Protein AF-A0A5M9NU59-F1 (afdb_monomer_lite)

Foldseek 3Di:
DDDFQWWAFLPFRAIDGDDVCQQVQVDHDPVRTGTHRDPLRSQLVVCVVVVAFQCVRSVHPGGHPPQDNRGRDD

Structure (mmCIF, N/CA/C/O backbone):
data_AF-A0A5M9NU59-F1
#
_entry.id   AF-A0A5M9NU59-F1
#
loop_
_atom_site.group_PDB
_atom_site.id
_atom_site.type_symbol
_atom_site.label_atom_id
_atom_site.label_alt_id
_atom_site.label_comp_id
_atom_site.label_asym_id
_atom_site.label_entity_id
_atom_site.label_seq_id
_atom_site.pdbx_PDB_ins_code
_atom_site.Cartn_x
_atom_site.Cartn_y
_atom_site.Cartn_z
_atom_site.occupancy
_atom_site.B_iso_or_equiv
_atom_site.auth_seq_id
_atom_site.auth_comp_id
_atom_site.auth_asym_id
_atom_site.auth_atom_id
_atom_site.pdbx_PDB_model_num
ATOM 1 N N . MET A 1 1 ? 1.986 -18.231 -7.531 1.00 55.72 1 MET A N 1
ATOM 2 C CA . MET A 1 1 ? 1.589 -16.861 -7.159 1.00 55.72 1 MET A CA 1
ATOM 3 C C . MET A 1 1 ? 1.817 -15.987 -8.373 1.00 55.72 1 MET A C 1
ATOM 5 O O . MET A 1 1 ? 2.832 -16.176 -9.027 1.00 55.72 1 MET A O 1
ATOM 9 N N . SER A 1 2 ? 0.852 -15.145 -8.726 1.00 66.62 2 SER A N 1
ATOM 10 C CA . SER A 1 2 ? 1.010 -14.122 -9.768 1.00 66.62 2 SER A CA 1
ATOM 11 C C . SER A 1 2 ? 1.996 -13.041 -9.319 1.00 66.62 2 SER A C 1
ATOM 13 O O . SER A 1 2 ? 2.174 -12.851 -8.116 1.00 66.62 2 SER A O 1
ATOM 15 N N . ASP A 1 3 ? 2.614 -12.349 -10.276 1.00 82.12 3 ASP A N 1
ATOM 16 C CA . ASP A 1 3 ? 3.573 -11.278 -9.994 1.00 82.12 3 ASP A CA 1
ATOM 17 C C . ASP A 1 3 ? 2.952 -10.180 -9.106 1.00 82.12 3 ASP A C 1
ATOM 19 O O . ASP A 1 3 ? 1.768 -9.845 -9.275 1.00 82.12 3 ASP A O 1
ATOM 23 N N . PRO A 1 4 ? 3.716 -9.623 -8.147 1.00 89.50 4 PRO A N 1
ATOM 24 C CA . PRO A 1 4 ? 3.223 -8.588 -7.249 1.00 89.50 4 PRO A CA 1
ATOM 25 C C . PRO A 1 4 ? 2.841 -7.330 -8.035 1.00 89.50 4 PRO A C 1
ATOM 27 O O . PRO A 1 4 ? 3.600 -6.825 -8.858 1.00 89.50 4 PRO A O 1
ATOM 30 N N . LYS A 1 5 ? 1.642 -6.801 -7.768 1.00 92.81 5 LYS A N 1
ATOM 31 C CA . LYS A 1 5 ? 1.127 -5.599 -8.454 1.00 92.81 5 LYS A CA 1
ATOM 32 C C . LYS A 1 5 ? 1.478 -4.311 -7.720 1.00 92.81 5 LYS A C 1
ATOM 34 O O . LYS A 1 5 ? 1.593 -3.251 -8.333 1.00 92.81 5 LYS A O 1
ATOM 39 N N . HIS A 1 6 ? 1.637 -4.408 -6.406 1.00 97.56 6 HIS A N 1
ATOM 40 C CA . HIS A 1 6 ? 1.879 -3.276 -5.526 1.00 97.56 6 HIS A CA 1
ATOM 41 C C . HIS A 1 6 ? 2.997 -3.587 -4.537 1.00 97.56 6 HIS A C 1
ATOM 43 O O . HIS A 1 6 ? 3.327 -4.744 -4.287 1.00 97.56 6 HIS A O 1
ATOM 49 N N . VAL A 1 7 ? 3.549 -2.536 -3.949 1.00 98.19 7 VAL A N 1
ATOM 50 C CA . VAL A 1 7 ? 4.362 -2.594 -2.736 1.00 98.19 7 VAL A CA 1
ATOM 51 C C . VAL A 1 7 ? 3.638 -1.858 -1.613 1.00 98.19 7 VAL A C 1
ATOM 53 O O . VAL A 1 7 ? 2.894 -0.908 -1.868 1.00 98.19 7 VAL A O 1
ATOM 56 N N . LEU A 1 8 ? 3.869 -2.298 -0.380 1.00 98.00 8 LEU A N 1
ATOM 57 C CA . LEU A 1 8 ? 3.316 -1.722 0.841 1.00 98.00 8 LEU A CA 1
ATOM 58 C C . LEU A 1 8 ? 4.445 -1.099 1.663 1.00 98.00 8 LEU A C 1
ATOM 60 O O . LEU A 1 8 ? 5.456 -1.757 1.914 1.00 98.00 8 LEU A O 1
ATOM 64 N N . CYS A 1 9 ? 4.292 0.154 2.089 1.00 97.75 9 CYS A N 1
ATOM 65 C CA . CYS A 1 9 ? 5.231 0.766 3.027 1.00 97.75 9 CYS A CA 1
ATOM 66 C C . CYS A 1 9 ? 5.120 0.073 4.390 1.00 97.75 9 CYS A C 1
ATOM 68 O O . CYS A 1 9 ? 4.020 -0.044 4.922 1.00 97.75 9 CYS A O 1
ATOM 70 N N . GLN A 1 10 ? 6.241 -0.352 4.967 1.00 96.06 10 GLN A N 1
ATOM 71 C CA . GLN A 1 10 ? 6.246 -1.119 6.219 1.00 96.06 10 GLN A CA 1
ATOM 72 C C . GLN A 1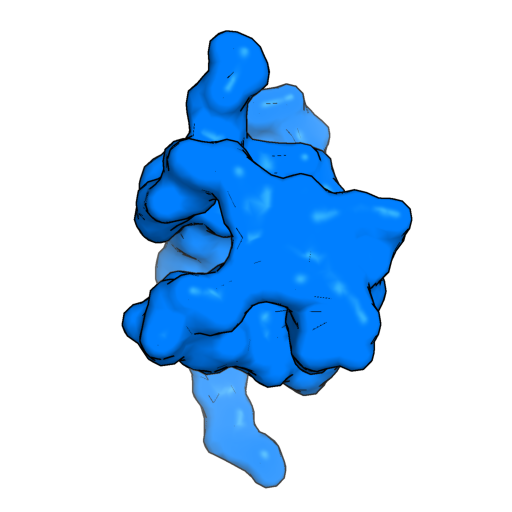 10 ? 5.994 -0.269 7.476 1.00 96.06 10 GLN A C 1
ATOM 74 O O . GLN A 1 10 ? 5.687 -0.823 8.528 1.00 96.06 10 GLN A O 1
ATOM 79 N N . ASP A 1 11 ? 6.026 1.061 7.347 1.00 95.69 11 ASP A N 1
ATOM 80 C CA . ASP A 1 11 ? 5.796 1.985 8.464 1.00 95.69 11 ASP A CA 1
ATOM 81 C C . ASP A 1 11 ? 4.394 2.604 8.429 1.00 95.69 11 ASP A C 1
ATOM 83 O O . ASP A 1 11 ? 3.670 2.594 9.425 1.00 95.69 11 ASP A O 1
ATOM 87 N N . CYS A 1 12 ? 3.994 3.150 7.273 1.00 96.31 12 CYS A N 1
ATOM 88 C CA . CYS A 1 12 ? 2.723 3.869 7.126 1.00 96.31 12 CYS A CA 1
ATOM 89 C C . CYS A 1 12 ? 1.659 3.115 6.317 1.00 96.31 12 CYS A C 1
ATOM 91 O O . CYS A 1 12 ? 0.551 3.625 6.155 1.00 96.31 12 CYS A O 1
ATOM 93 N N . LEU A 1 13 ? 1.972 1.920 5.799 1.00 96.81 13 LEU A N 1
ATOM 94 C CA . LEU A 1 13 ? 1.075 1.090 4.982 1.00 96.81 13 LEU A CA 1
ATOM 95 C C . LEU A 1 13 ? 0.581 1.752 3.683 1.00 96.81 13 LEU A C 1
ATOM 97 O O . LEU A 1 13 ? -0.450 1.359 3.138 1.00 96.81 13 LEU A O 1
ATOM 101 N N . LYS A 1 14 ? 1.295 2.752 3.159 1.00 97.56 14 LYS A N 1
ATOM 102 C CA . LYS A 1 14 ? 1.006 3.331 1.840 1.00 97.56 14 LYS A CA 1
ATOM 103 C C . LYS A 1 14 ? 1.232 2.308 0.725 1.00 97.56 14 LYS A C 1
ATOM 105 O O . LYS A 1 14 ? 2.220 1.574 0.753 1.00 97.56 14 LYS A O 1
ATOM 110 N N . LEU A 1 15 ? 0.354 2.312 -0.276 1.00 97.62 15 LEU A N 1
ATOM 111 C CA . LEU A 1 15 ? 0.487 1.522 -1.496 1.00 97.62 15 LEU A CA 1
ATOM 112 C C . LEU A 1 15 ? 1.174 2.316 -2.605 1.00 97.62 15 LEU A C 1
ATOM 114 O O . LEU A 1 15 ? 0.879 3.488 -2.83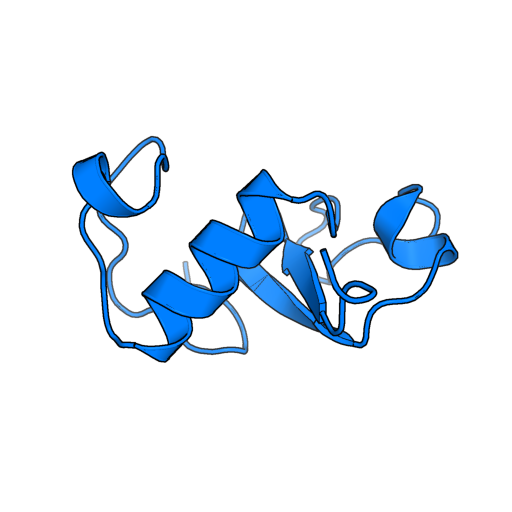7 1.00 97.62 15 LEU A O 1
ATOM 118 N N . LYS A 1 16 ? 2.041 1.642 -3.359 1.00 97.81 16 LYS A N 1
ATOM 119 C CA . LYS A 1 16 ? 2.548 2.121 -4.652 1.00 97.81 16 LYS A CA 1
ATOM 120 C C . LYS A 1 16 ? 2.561 0.978 -5.666 1.00 97.81 16 LYS A C 1
ATOM 122 O O . LYS A 1 16 ? 2.581 -0.184 -5.259 1.00 97.81 16 LYS A O 1
ATOM 127 N N . PRO A 1 17 ? 2.579 1.272 -6.978 1.00 97.62 17 PRO A N 1
ATOM 128 C CA . PRO A 1 17 ? 2.833 0.257 -7.992 1.00 97.62 17 PRO A CA 1
ATOM 129 C C . PRO A 1 17 ? 4.153 -0.464 -7.722 1.00 97.62 17 PRO A C 1
ATOM 131 O O . PRO A 1 17 ? 5.136 0.171 -7.321 1.00 97.62 17 PRO A O 1
ATOM 134 N N . TYR A 1 18 ? 4.172 -1.773 -7.956 1.00 97.56 18 TYR A N 1
ATOM 135 C CA . TYR A 1 18 ? 5.388 -2.556 -7.798 1.00 97.56 18 TYR A CA 1
ATOM 136 C C . TYR A 1 18 ? 6.461 -2.115 -8.802 1.00 97.56 18 TYR A C 1
ATOM 138 O O . TYR A 1 18 ? 6.194 -1.957 -9.993 1.00 97.56 18 TYR A O 1
ATOM 146 N N . THR A 1 19 ? 7.681 -1.941 -8.302 1.00 97.56 19 THR A N 1
ATOM 147 C CA . THR A 1 19 ? 8.924 -1.857 -9.073 1.00 97.56 19 THR A CA 1
ATOM 148 C C . THR A 1 19 ? 10.013 -2.561 -8.269 1.00 97.56 19 THR A C 1
ATOM 150 O O . THR A 1 19 ? 9.954 -2.569 -7.035 1.00 97.56 19 THR A O 1
ATOM 153 N N . ASP A 1 20 ? 11.025 -3.109 -8.942 1.00 96.81 20 ASP A N 1
ATOM 154 C CA . ASP A 1 20 ? 12.150 -3.738 -8.238 1.00 96.81 20 ASP A CA 1
ATOM 155 C C . ASP A 1 20 ? 12.908 -2.720 -7.377 1.00 96.81 20 ASP A C 1
ATOM 157 O O . ASP A 1 20 ? 13.248 -3.027 -6.242 1.00 96.81 20 ASP A O 1
ATOM 161 N N . ALA A 1 21 ? 13.053 -1.474 -7.842 1.00 97.88 21 ALA A N 1
ATOM 162 C CA . ALA A 1 21 ? 13.662 -0.395 -7.061 1.00 97.88 21 ALA A CA 1
ATOM 163 C C . ALA A 1 21 ? 12.947 -0.161 -5.715 1.00 97.88 21 ALA A C 1
ATOM 165 O O . ALA A 1 21 ? 13.596 -0.021 -4.683 1.00 97.88 21 ALA A O 1
ATOM 166 N N . ARG A 1 22 ? 11.606 -0.171 -5.683 1.00 97.75 22 ARG A N 1
ATOM 167 C CA . ARG A 1 22 ? 10.863 -0.051 -4.418 1.00 97.75 22 ARG A CA 1
ATOM 168 C C . ARG A 1 22 ? 10.993 -1.304 -3.560 1.00 97.75 22 ARG A C 1
ATOM 170 O O . ARG A 1 22 ? 11.161 -1.186 -2.355 1.00 97.75 22 ARG A O 1
ATOM 177 N N . HIS A 1 23 ? 10.902 -2.495 -4.156 1.00 97.31 23 HIS A N 1
ATOM 178 C CA . HIS A 1 23 ? 10.991 -3.746 -3.398 1.00 97.31 23 HIS A CA 1
ATOM 179 C C . HIS A 1 23 ? 12.376 -3.965 -2.771 1.00 97.31 23 HIS A C 1
ATOM 181 O O . HIS A 1 23 ? 12.464 -4.533 -1.683 1.00 97.31 23 HIS A O 1
ATOM 187 N N . CYS A 1 24 ? 13.430 -3.505 -3.443 1.00 96.19 24 CYS A N 1
ATOM 188 C CA . CYS A 1 24 ? 14.821 -3.613 -3.012 1.00 96.19 24 CYS A CA 1
ATOM 189 C C . CYS A 1 24 ? 15.297 -2.407 -2.180 1.00 96.19 24 CYS A C 1
ATOM 191 O O . CYS A 1 24 ? 16.503 -2.231 -2.023 1.00 96.19 24 CYS A O 1
ATOM 193 N N . SER A 1 25 ? 14.381 -1.578 -1.658 1.00 94.69 25 SER A N 1
ATOM 194 C CA . SER A 1 25 ? 14.702 -0.394 -0.840 1.00 94.69 25 SER A CA 1
ATOM 195 C C . SER A 1 25 ? 15.585 0.661 -1.530 1.00 94.69 25 SER A C 1
ATOM 197 O O . SER A 1 25 ? 16.232 1.469 -0.868 1.00 94.69 25 SER A O 1
ATOM 199 N N . GLU A 1 26 ? 15.611 0.698 -2.863 1.00 97.25 26 GLU A N 1
ATOM 200 C CA . GLU A 1 26 ? 16.298 1.748 -3.631 1.00 97.25 26 GLU A CA 1
ATOM 201 C C . GLU A 1 26 ? 15.445 3.026 -3.732 1.00 97.25 26 GLU A C 1
ATOM 203 O O . GLU A 1 26 ? 15.976 4.133 -3.825 1.00 97.25 26 GLU A O 1
ATOM 208 N N . GLU A 1 27 ? 14.116 2.882 -3.683 1.00 97.62 27 GLU A N 1
ATOM 209 C CA . GLU A 1 27 ? 13.149 3.980 -3.582 1.00 97.62 27 GLU A CA 1
ATOM 210 C C . GLU A 1 27 ? 12.333 3.840 -2.288 1.00 97.62 27 GLU A C 1
ATOM 212 O O . GLU A 1 27 ? 11.629 2.848 -2.092 1.00 97.62 27 GLU A O 1
ATOM 217 N N . LEU A 1 28 ? 12.400 4.856 -1.424 1.00 97.06 28 LEU A N 1
ATOM 218 C CA . LEU A 1 28 ? 11.703 4.888 -0.136 1.00 97.06 28 LEU A CA 1
ATOM 219 C C . 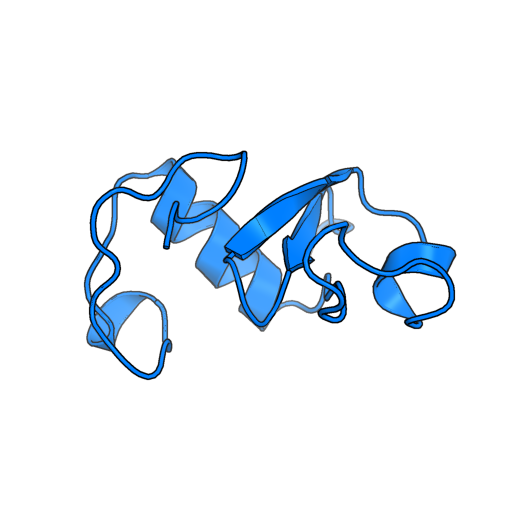LEU A 1 28 ? 10.324 5.548 -0.238 1.00 97.06 28 LEU A C 1
ATOM 221 O O . LEU A 1 28 ? 10.057 6.373 -1.115 1.00 97.06 28 LEU A O 1
ATOM 225 N N . CYS A 1 29 ? 9.449 5.224 0.713 1.00 97.69 29 CYS A N 1
ATOM 226 C CA . CYS A 1 29 ? 8.193 5.940 0.895 1.00 97.69 29 CYS A CA 1
ATOM 227 C C . CYS A 1 29 ? 8.455 7.389 1.315 1.00 97.69 29 CYS A C 1
ATOM 229 O O . CYS A 1 29 ? 9.439 7.697 1.982 1.00 97.69 29 CYS A O 1
ATOM 231 N N . GLU A 1 30 ? 7.513 8.290 1.029 1.00 96.19 30 GLU A N 1
ATOM 232 C CA . GLU A 1 30 ? 7.631 9.697 1.430 1.00 96.19 30 GLU A CA 1
ATOM 233 C C . GLU A 1 30 ? 7.627 9.891 2.962 1.00 96.19 30 GLU A C 1
ATOM 235 O O . GLU A 1 30 ? 8.004 10.956 3.441 1.00 96.19 30 GLU A O 1
ATOM 240 N N . CYS A 1 31 ? 7.229 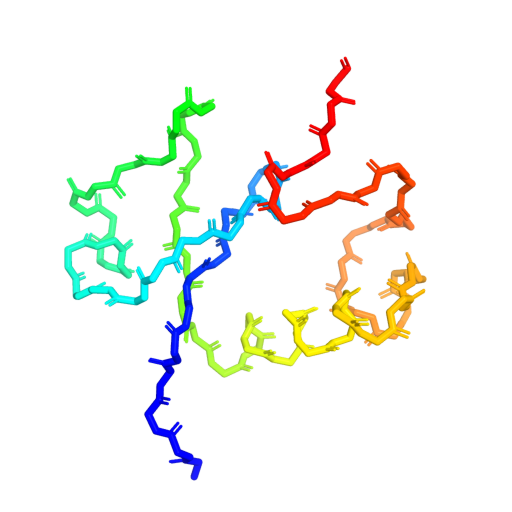8.875 3.741 1.00 95.88 31 CYS A N 1
ATOM 241 C CA . CYS A 1 31 ? 7.366 8.874 5.201 1.00 95.88 31 CYS A CA 1
ATOM 242 C C . CYS A 1 31 ? 8.767 8.454 5.689 1.00 95.88 31 CYS A C 1
ATOM 244 O O . CYS A 1 31 ? 9.012 8.483 6.889 1.00 95.88 31 CYS A O 1
ATOM 246 N N . GLY A 1 32 ? 9.657 8.039 4.781 1.00 96.06 32 GLY A N 1
ATOM 247 C CA . GLY A 1 32 ? 10.994 7.514 5.073 1.00 96.06 32 GLY A CA 1
ATOM 248 C C . GLY A 1 32 ? 11.085 5.989 5.204 1.00 96.06 32 GLY A C 1
ATOM 249 O O . GLY A 1 32 ? 12.193 5.475 5.294 1.00 96.06 32 GLY A O 1
ATOM 250 N N . GLY A 1 33 ? 9.955 5.276 5.195 1.00 96.25 33 GLY A N 1
ATOM 251 C CA . GLY A 1 33 ? 9.911 3.822 5.372 1.00 96.25 33 GLY A CA 1
ATOM 252 C C . GLY A 1 33 ? 10.134 3.023 4.090 1.00 96.25 33 GLY A C 1
ATOM 253 O O . GLY A 1 33 ? 9.863 3.501 2.984 1.00 96.25 33 GLY A O 1
ATOM 254 N N . ASP A 1 34 ? 10.554 1.770 4.251 1.00 98.00 34 ASP A N 1
ATOM 255 C CA . ASP A 1 34 ? 10.788 0.837 3.149 1.00 98.00 34 ASP A CA 1
ATOM 256 C C . ASP A 1 34 ? 9.489 0.327 2.519 1.00 98.00 34 ASP A C 1
ATOM 258 O O . ASP A 1 34 ? 8.489 0.063 3.198 1.00 98.00 34 ASP A O 1
ATOM 262 N N . PHE A 1 35 ? 9.518 0.139 1.201 1.00 98.12 35 PHE A N 1
ATOM 263 C CA . PHE A 1 35 ? 8.472 -0.555 0.463 1.00 98.12 35 PHE A CA 1
ATOM 264 C C . PHE A 1 35 ? 8.781 -2.052 0.372 1.00 98.12 35 PHE A C 1
ATOM 266 O O . PHE A 1 35 ? 9.907 -2.458 0.117 1.00 98.12 35 PHE A O 1
ATOM 273 N N . CYS A 1 36 ? 7.761 -2.897 0.524 1.00 97.56 36 CYS A N 1
ATOM 274 C CA . CYS A 1 36 ? 7.910 -4.339 0.346 1.00 97.56 36 CYS A CA 1
ATOM 275 C C . CYS A 1 36 ? 6.768 -4.923 -0.489 1.00 97.56 36 CYS A C 1
ATOM 277 O O . CYS A 1 36 ? 5.597 -4.594 -0.295 1.00 97.56 36 CYS A O 1
ATOM 279 N N . GLY A 1 37 ? 7.122 -5.791 -1.439 1.00 95.62 37 GLY A N 1
ATOM 280 C CA . GLY A 1 37 ? 6.192 -6.485 -2.332 1.00 95.62 37 GLY A CA 1
ATOM 281 C C . GLY A 1 37 ? 6.145 -7.998 -2.122 1.00 95.62 37 GLY A C 1
ATOM 282 O O . GLY A 1 37 ? 5.600 -8.695 -2.973 1.00 95.62 37 GLY A O 1
ATOM 283 N N . CYS A 1 38 ? 6.710 -8.520 -1.027 1.00 95.75 38 CYS A N 1
ATOM 284 C CA . CYS A 1 38 ? 6.792 -9.962 -0.781 1.00 95.75 38 CYS A CA 1
ATOM 285 C C . CYS A 1 38 ? 5.398 -10.616 -0.646 1.00 95.75 38 CYS A C 1
ATOM 287 O O . CYS A 1 38 ? 4.414 -9.910 -0.413 1.00 95.75 38 CYS A O 1
ATOM 289 N N . PRO A 1 39 ? 5.289 -11.958 -0.722 1.00 95.00 39 PRO A N 1
ATOM 290 C CA . PRO A 1 39 ? 4.003 -12.652 -0.620 1.00 95.00 39 PRO A CA 1
ATOM 291 C C . PRO A 1 39 ? 3.172 -12.278 0.614 1.00 95.00 39 PRO A C 1
ATOM 293 O O . PRO A 1 39 ? 1.966 -12.099 0.497 1.00 95.00 39 PRO A O 1
ATOM 296 N N . TYR A 1 40 ? 3.806 -12.092 1.776 1.00 94.31 40 TYR A N 1
ATOM 297 C CA . TYR A 1 40 ? 3.105 -11.657 2.988 1.00 94.31 40 TYR A CA 1
ATOM 298 C C . TYR A 1 40 ? 2.545 -10.241 2.848 1.00 94.31 40 TYR A C 1
ATOM 300 O O . TYR A 1 40 ? 1.388 -10.009 3.183 1.00 94.31 40 TYR A O 1
ATOM 308 N N . CYS A 1 41 ? 3.328 -9.315 2.285 1.00 96.00 41 CYS A N 1
ATOM 309 C CA . CYS A 1 41 ? 2.849 -7.967 2.003 1.00 96.00 41 CYS A CA 1
ATOM 310 C C . CYS A 1 41 ? 1.701 -7.986 0.991 1.00 96.00 41 CYS A C 1
ATOM 312 O O . CYS A 1 41 ? 0.737 -7.264 1.200 1.00 96.00 41 CYS A O 1
ATOM 314 N N . GLN A 1 42 ? 1.737 -8.833 -0.047 1.00 96.19 42 GLN A N 1
ATOM 315 C CA . GLN A 1 42 ? 0.600 -8.964 -0.971 1.00 96.19 42 GLN A CA 1
ATOM 316 C C . GLN A 1 42 ? -0.676 -9.400 -0.238 1.00 96.19 42 GLN A C 1
ATOM 318 O O . GLN A 1 42 ? -1.717 -8.777 -0.434 1.00 96.19 42 GLN A O 1
ATOM 323 N N . SER A 1 43 ? -0.593 -10.383 0.665 1.00 95.56 43 SER A N 1
ATOM 324 C CA . SER A 1 43 ? -1.743 -10.792 1.484 1.00 95.56 43 SER A CA 1
ATOM 325 C C . SER A 1 43 ? -2.269 -9.651 2.364 1.00 95.56 43 SER A C 1
ATOM 327 O O . SER A 1 43 ? -3.479 -9.447 2.451 1.00 95.56 43 SER A O 1
ATOM 329 N N . THR A 1 44 ? -1.380 -8.865 2.984 1.00 96.56 44 THR A N 1
ATOM 330 C CA . THR A 1 44 ? -1.780 -7.684 3.767 1.00 96.56 44 THR A CA 1
ATOM 331 C C . THR A 1 44 ? -2.460 -6.628 2.887 1.00 96.56 44 THR A C 1
ATOM 333 O O . THR A 1 44 ? -3.470 -6.059 3.294 1.00 96.56 44 THR A O 1
ATOM 336 N N . ILE A 1 45 ? -1.956 -6.388 1.671 1.00 96.69 45 ILE A N 1
ATOM 337 C CA . ILE A 1 45 ? -2.558 -5.462 0.697 1.00 96.69 45 ILE A CA 1
ATOM 338 C C . ILE A 1 45 ? -3.972 -5.919 0.324 1.00 96.69 45 ILE A C 1
ATOM 340 O O . ILE A 1 45 ? -4.898 -5.111 0.340 1.00 96.69 45 ILE A O 1
ATOM 344 N N . GLU A 1 46 ? -4.152 -7.203 0.009 1.00 96.25 46 GLU A N 1
ATOM 345 C CA . GLU A 1 46 ? -5.460 -7.775 -0.331 1.00 96.25 46 GLU A CA 1
ATOM 346 C C . GLU A 1 46 ? -6.456 -7.647 0.829 1.00 96.25 46 GLU A C 1
ATOM 348 O O . GLU A 1 46 ? -7.593 -7.227 0.612 1.00 96.25 46 GLU A O 1
ATOM 353 N N . GLY A 1 47 ? -6.019 -7.926 2.062 1.00 97.00 47 GLY A N 1
ATOM 354 C CA . GLY A 1 47 ? -6.842 -7.756 3.260 1.00 97.00 47 GLY A CA 1
ATOM 355 C C . GLY A 1 47 ? -7.270 -6.303 3.483 1.00 97.00 47 GLY A C 1
ATOM 356 O O . GLY A 1 47 ? -8.459 -6.029 3.646 1.00 97.00 47 GLY A O 1
ATOM 357 N N . LEU A 1 48 ? -6.329 -5.357 3.411 1.00 97.00 48 LEU A N 1
ATOM 358 C CA . LEU A 1 48 ? -6.622 -3.926 3.562 1.00 97.00 48 LEU A CA 1
ATOM 359 C C . LEU A 1 48 ? -7.593 -3.421 2.482 1.00 97.00 48 LEU A C 1
ATOM 361 O O . LEU A 1 48 ? -8.534 -2.689 2.785 1.00 97.00 48 LEU A O 1
ATOM 365 N N . LEU A 1 49 ? -7.419 -3.851 1.226 1.00 96.44 49 LEU A N 1
ATOM 366 C CA . LEU A 1 49 ? -8.338 -3.523 0.128 1.00 96.44 49 LEU A CA 1
ATOM 367 C C . LEU A 1 49 ? -9.734 -4.138 0.314 1.00 96.44 49 LEU A C 1
ATOM 369 O O . LEU A 1 49 ? -10.716 -3.564 -0.156 1.00 96.44 49 LEU A O 1
ATOM 373 N N . ALA A 1 50 ? -9.834 -5.270 1.013 1.00 96.88 50 ALA A N 1
ATOM 374 C CA . ALA A 1 50 ? -11.102 -5.879 1.410 1.00 96.88 50 ALA A CA 1
ATOM 375 C C . ALA A 1 50 ? -11.739 -5.219 2.652 1.00 96.88 50 ALA A C 1
ATOM 377 O O . ALA A 1 50 ? -12.843 -5.597 3.044 1.00 96.88 50 ALA A O 1
ATOM 378 N N . GLY A 1 51 ? -11.076 -4.224 3.254 1.00 96.19 51 GLY A N 1
ATOM 379 C CA . GLY A 1 51 ? -11.550 -3.515 4.444 1.00 96.19 51 GLY A CA 1
ATOM 380 C C . GLY A 1 51 ? -11.222 -4.210 5.765 1.00 96.19 51 GLY A C 1
ATOM 381 O O . GLY A 1 51 ?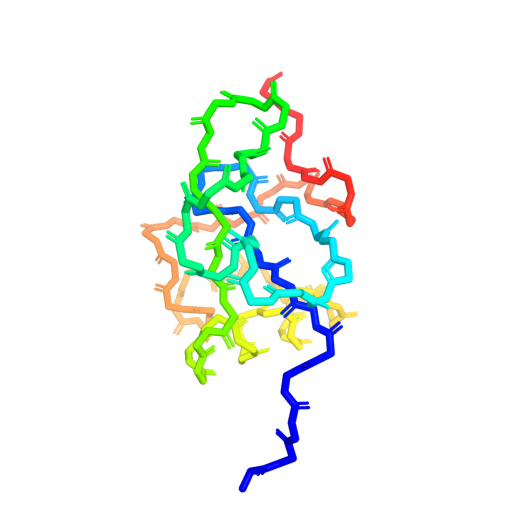 -11.773 -3.828 6.797 1.00 96.19 51 GLY A O 1
ATOM 382 N N . GLU A 1 52 ? -10.343 -5.213 5.752 1.00 97.38 52 GLU A N 1
ATOM 383 C CA . GLU A 1 52 ? -9.847 -5.831 6.976 1.00 97.38 52 GLU A CA 1
ATOM 384 C C . GLU A 1 52 ? -8.920 -4.869 7.725 1.00 97.38 52 GLU A C 1
ATOM 386 O O . GLU A 1 52 ? -8.129 -4.136 7.128 1.00 97.38 52 GLU A O 1
ATOM 391 N N . THR A 1 53 ? -9.017 -4.883 9.050 1.00 95.25 53 THR A N 1
ATOM 392 C CA . THR A 1 53 ? -8.266 -3.982 9.929 1.00 95.25 53 THR A CA 1
ATOM 393 C C . THR A 1 53 ? -7.593 -4.700 11.083 1.00 95.25 53 THR A C 1
ATOM 395 O O . THR A 1 53 ? -6.707 -4.126 11.712 1.00 95.25 53 THR A O 1
ATOM 398 N N . LYS A 1 54 ? -7.977 -5.939 11.386 1.00 97.06 54 LYS A N 1
ATOM 399 C CA . LYS A 1 54 ? -7.486 -6.638 12.564 1.00 97.06 54 LYS A CA 1
ATOM 400 C C . LYS A 1 54 ? -6.079 -7.181 12.363 1.00 97.06 54 LYS A C 1
ATOM 402 O O . LYS A 1 54 ? -5.783 -7.854 11.373 1.00 97.06 54 LYS A O 1
ATOM 407 N N . ALA A 1 55 ? -5.245 -6.981 13.377 1.00 95.25 55 ALA A N 1
ATOM 408 C CA . ALA A 1 55 ? -3.875 -7.475 13.433 1.00 95.25 55 ALA A CA 1
ATOM 409 C C . ALA A 1 55 ? -3.791 -8.991 13.224 1.00 95.25 55 ALA A C 1
ATOM 411 O O . ALA A 1 55 ? -2.938 -9.477 12.485 1.00 95.25 55 ALA A O 1
ATOM 412 N N . GLU A 1 56 ? -4.717 -9.729 13.843 1.00 95.12 56 GLU A N 1
ATOM 413 C CA . GLU A 1 56 ? -4.775 -11.193 13.791 1.00 95.12 56 GLU A CA 1
ATOM 414 C C . GLU A 1 56 ? -4.987 -11.736 12.371 1.00 95.12 56 GLU A C 1
ATOM 416 O O . GLU A 1 56 ? -4.505 -12.822 12.054 1.00 95.12 56 GLU A O 1
ATOM 421 N N . VAL A 1 57 ? -5.678 -10.976 11.514 1.00 94.12 57 VAL A N 1
ATOM 422 C CA . VAL A 1 57 ? -5.973 -11.371 10.132 1.00 94.12 57 VAL A CA 1
ATOM 423 C C . VAL A 1 57 ? -4.866 -10.903 9.188 1.00 94.12 57 VAL A C 1
ATOM 425 O O . VAL A 1 57 ? -4.437 -11.655 8.317 1.00 94.12 57 VAL A O 1
ATOM 428 N N . LEU A 1 58 ? -4.382 -9.670 9.369 1.00 93.94 58 LEU A N 1
ATOM 429 C CA . LEU A 1 58 ? -3.396 -9.049 8.478 1.00 93.94 58 LEU A CA 1
ATOM 430 C C . LEU A 1 58 ? -1.944 -9.449 8.773 1.00 93.94 58 LEU A C 1
ATOM 432 O O . LEU A 1 58 ? -1.072 -9.209 7.936 1.00 93.94 58 LEU A O 1
ATOM 436 N N . GLY A 1 59 ? -1.672 -10.003 9.959 1.00 90.06 59 GLY A N 1
ATOM 437 C CA . GLY A 1 59 ? -0.316 -10.275 10.438 1.00 90.06 59 GLY A CA 1
ATOM 438 C C . GLY A 1 59 ? 0.463 -9.013 10.833 1.00 90.06 59 GLY A C 1
ATOM 439 O O . GLY A 1 59 ? 1.691 -9.047 10.900 1.00 90.06 59 GLY A O 1
ATOM 440 N N . THR A 1 60 ? -0.224 -7.890 11.072 1.00 91.00 60 THR A N 1
ATOM 441 C CA . THR A 1 60 ? 0.383 -6.639 11.552 1.00 91.00 60 THR A CA 1
ATOM 442 C C . THR A 1 60 ? 0.569 -6.665 13.072 1.00 91.00 60 THR A C 1
ATOM 444 O O . THR A 1 60 ? -0.022 -7.473 13.780 1.00 91.00 60 THR A O 1
ATOM 447 N N . GLN A 1 61 ? 1.390 -5.760 13.615 1.00 90.94 61 GLN A N 1
ATOM 448 C CA . GLN A 1 61 ? 1.628 -5.690 15.068 1.00 90.94 61 GLN A CA 1
ATOM 449 C C . GLN A 1 61 ? 0.421 -5.175 15.869 1.00 90.94 61 GLN A C 1
ATOM 451 O O . GLN A 1 61 ? 0.337 -5.394 17.075 1.00 90.94 61 GLN A O 1
ATOM 456 N N . ARG A 1 62 ? -0.481 -4.438 15.216 1.00 93.44 62 ARG A N 1
ATOM 457 C CA . ARG A 1 62 ? -1.657 -3.805 15.819 1.00 93.44 62 ARG A CA 1
ATOM 458 C C . ARG A 1 62 ? -2.767 -3.657 14.793 1.00 93.44 62 ARG A C 1
ATOM 460 O O . ARG A 1 62 ? -2.497 -3.683 13.588 1.00 93.44 62 ARG A O 1
ATOM 467 N N . ASP A 1 63 ? -3.980 -3.475 15.298 1.00 96.00 63 ASP A N 1
ATOM 468 C CA . ASP A 1 63 ? -5.136 -3.165 14.471 1.00 96.00 63 ASP A CA 1
ATOM 469 C C . ASP A 1 63 ? -4.905 -1.848 13.723 1.00 96.00 63 ASP A C 1
ATOM 471 O O . ASP A 1 63 ? -4.280 -0.902 14.220 1.00 96.00 63 ASP A O 1
ATOM 475 N N . ILE A 1 64 ? -5.389 -1.815 12.489 1.00 94.75 64 ILE A N 1
ATOM 476 C CA . ILE A 1 64 ? -5.178 -0.740 11.539 1.00 94.75 64 ILE A CA 1
ATOM 477 C C . ILE A 1 64 ? -6.425 0.135 11.492 1.00 94.75 64 ILE A C 1
ATOM 479 O O . ILE A 1 64 ? -7.486 -0.272 11.029 1.00 94.75 64 ILE A O 1
ATOM 483 N N . HIS A 1 65 ? -6.296 1.379 11.941 1.00 93.50 65 HIS A N 1
ATOM 484 C CA . HIS A 1 65 ? -7.395 2.340 11.948 1.00 93.50 65 HIS A CA 1
ATOM 485 C C . HIS A 1 65 ? -7.127 3.481 10.970 1.00 93.50 65 HIS A C 1
ATOM 487 O O . HIS A 1 65 ? -6.014 3.994 10.895 1.00 93.50 65 HIS A O 1
ATOM 493 N N . GLY A 1 66 ? -8.161 3.898 10.231 1.00 92.88 66 GLY A N 1
ATOM 494 C CA . GLY A 1 66 ? -8.084 5.061 9.338 1.00 92.88 66 GLY A CA 1
ATOM 495 C C . GLY A 1 66 ? -7.177 4.874 8.119 1.00 92.88 66 GLY A C 1
ATOM 496 O O . GLY A 1 66 ? -6.719 5.861 7.545 1.00 92.88 66 GLY A O 1
ATOM 497 N N . TRP A 1 67 ? -6.899 3.629 7.731 1.00 96.19 67 TRP A N 1
ATOM 498 C CA . TRP A 1 67 ? -6.089 3.343 6.555 1.00 96.19 67 TRP A CA 1
ATOM 499 C C . TRP A 1 67 ? -6.801 3.730 5.257 1.00 96.19 67 TRP A C 1
ATOM 501 O O . TRP A 1 67 ? -8.007 3.546 5.092 1.00 96.19 67 TRP A O 1
ATOM 511 N N . THR A 1 68 ? -6.007 4.242 4.323 1.00 96.31 68 THR A N 1
ATOM 512 C CA . THR A 1 68 ? -6.354 4.429 2.913 1.00 96.31 68 THR A CA 1
ATOM 513 C C . THR A 1 68 ? -5.167 3.957 2.067 1.00 96.31 68 THR A C 1
ATOM 515 O O . THR A 1 68 ? -4.072 3.813 2.614 1.00 96.31 68 THR A O 1
ATOM 518 N N . PRO A 1 69 ? -5.300 3.793 0.739 1.00 96.69 69 PRO A N 1
ATOM 519 C CA . PRO A 1 69 ? -4.152 3.500 -0.126 1.00 96.69 69 PRO A CA 1
ATOM 520 C C . PRO A 1 69 ? -2.990 4.503 -0.011 1.00 96.69 69 PRO A C 1
ATOM 522 O O . PRO A 1 69 ? -1.846 4.140 -0.266 1.00 96.69 69 PRO A O 1
ATOM 525 N N . GLU A 1 70 ? -3.251 5.733 0.445 1.00 96.88 70 GLU A N 1
ATOM 526 C CA . GLU A 1 70 ? -2.226 6.750 0.726 1.00 96.88 70 GLU A CA 1
ATOM 527 C C . GLU A 1 70 ? -1.529 6.569 2.090 1.00 96.88 70 GLU A C 1
ATOM 529 O O . GLU A 1 70 ? -0.722 7.405 2.499 1.00 96.88 70 GLU A O 1
ATOM 534 N N . GLY A 1 71 ? -1.808 5.468 2.786 1.00 95.31 71 GLY A N 1
ATOM 535 C CA . GLY A 1 71 ? -1.286 5.136 4.105 1.00 95.31 71 GLY A CA 1
ATOM 536 C C . GLY A 1 71 ? -2.198 5.572 5.251 1.00 95.31 71 GLY A C 1
ATOM 537 O O . GLY A 1 71 ? -3.287 6.126 5.059 1.00 95.31 71 GLY A O 1
ATOM 538 N N . ILE A 1 72 ? -1.740 5.288 6.469 1.00 93.50 72 ILE A N 1
ATOM 539 C CA . ILE A 1 72 ? -2.339 5.762 7.718 1.00 93.50 72 ILE A CA 1
ATOM 540 C C . ILE A 1 72 ? -1.831 7.182 7.969 1.00 93.50 72 ILE A C 1
ATOM 542 O O . ILE A 1 72 ? -0.622 7.420 7.991 1.00 93.50 72 ILE A 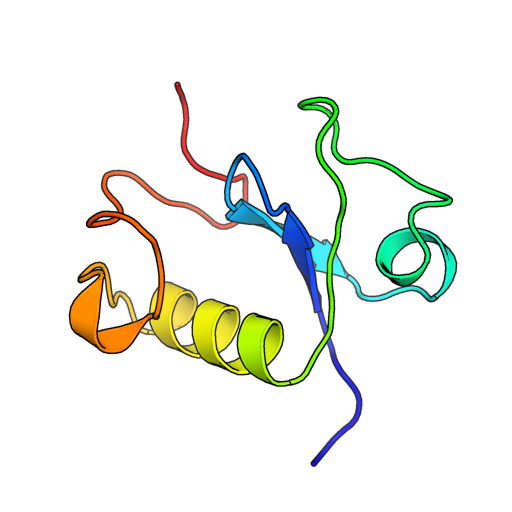O 1
ATOM 546 N N . LYS A 1 73 ? -2.744 8.132 8.178 1.00 78.06 73 LYS A N 1
ATOM 547 C CA . LYS A 1 73 ? -2.370 9.467 8.655 1.00 78.06 73 LYS A CA 1
ATOM 548 C C . LYS A 1 73 ? -2.044 9.365 10.146 1.00 78.06 73 LYS A C 1
ATOM 550 O O . LYS A 1 73 ? -2.907 8.960 10.920 1.00 78.06 73 LYS A O 1
ATOM 555 N N . SER A 1 74 ? -0.800 9.679 10.504 1.00 59.62 74 SER A N 1
ATOM 556 C CA . SER A 1 74 ? -0.355 9.880 11.889 1.00 59.62 74 SER A CA 1
ATOM 557 C C . SER A 1 74 ? -1.148 10.979 12.582 1.00 59.62 74 SER A C 1
ATOM 559 O O . SER A 1 74 ? -1.366 12.014 11.905 1.00 59.62 74 SER A O 1
#

Organism: NCBI:txid296199

Radius of gyration: 11.39 Å; chains: 1; bounding box: 28×27×26 Å

Sequence (74 aa):
MSDPKHVLCQDCLKLKPYTDARHCSEELCECGGDFCGCPYCQSTIEGLLAGETKAEVLGTQRDIHGWTPEGIKS

pLDDT: mean 94.08, std 7.63, range [55.72, 98.19]

Secondary structure (DSSP, 8-state):
-PPP-EEEETTT--EEE--HHHHTTSS--TTSPPEE-SHHHHHHHHHHHTT---HHHHT-SS---SEETTEE--